Protein AF-A0A936D9J8-F1 (afdb_monomer_lite)

Structure (mmCIF, N/CA/C/O backbone):
data_AF-A0A936D9J8-F1
#
_entry.id   AF-A0A936D9J8-F1
#
loop_
_atom_site.group_PDB
_atom_site.id
_atom_site.type_symbol
_atom_site.label_atom_id
_atom_site.label_alt_id
_atom_site.label_comp_id
_atom_site.label_asym_id
_atom_site.label_entity_id
_atom_site.label_seq_id
_atom_site.pdbx_PDB_ins_code
_atom_site.Cartn_x
_atom_site.Cartn_y
_atom_site.Cartn_z
_atom_site.occupancy
_atom_site.B_iso_or_equiv
_atom_site.auth_seq_id
_atom_site.auth_comp_id
_atom_site.auth_asym_id
_atom_site.auth_atom_id
_atom_site.pdbx_PDB_model_num
ATOM 1 N N . MET A 1 1 ? 20.651 -46.275 -56.116 1.00 41.31 1 MET A N 1
ATOM 2 C CA . MET A 1 1 ? 19.241 -46.065 -55.720 1.00 41.31 1 MET A CA 1
ATOM 3 C C . MET A 1 1 ? 18.817 -44.715 -56.276 1.00 41.31 1 MET A C 1
ATOM 5 O O . MET A 1 1 ? 19.069 -43.690 -55.657 1.00 41.31 1 MET A O 1
ATOM 9 N N . GLU A 1 2 ? 18.311 -44.709 -57.509 1.00 48.31 2 GLU A N 1
ATOM 10 C CA . GLU A 1 2 ? 17.861 -43.494 -58.197 1.00 48.31 2 GLU A CA 1
ATOM 11 C C . GLU A 1 2 ? 16.470 -43.109 -57.689 1.00 48.31 2 GLU A C 1
ATOM 13 O O . GLU A 1 2 ? 15.566 -43.942 -57.620 1.00 48.31 2 GLU A O 1
ATOM 18 N N . LYS A 1 3 ? 16.318 -41.856 -57.260 1.00 48.31 3 LYS A N 1
ATOM 19 C CA . LYS A 1 3 ? 15.067 -41.333 -56.711 1.00 48.31 3 LYS A CA 1
ATOM 20 C C . LYS A 1 3 ? 14.071 -41.144 -57.871 1.00 48.31 3 LYS A C 1
ATOM 22 O O . LYS A 1 3 ? 14.447 -40.502 -58.852 1.00 48.31 3 LYS A O 1
ATOM 27 N N . PRO A 1 4 ? 12.840 -41.682 -57.799 1.00 57.62 4 PRO A N 1
ATOM 28 C CA . PRO A 1 4 ? 11.883 -41.595 -58.900 1.00 57.62 4 PRO A CA 1
ATOM 29 C C . PRO A 1 4 ? 11.522 -40.133 -59.226 1.00 57.62 4 PRO A C 1
ATOM 31 O O . PRO A 1 4 ? 11.568 -39.275 -58.337 1.00 57.62 4 PRO A O 1
ATOM 34 N N . PRO A 1 5 ? 11.174 -39.824 -60.492 1.00 59.91 5 PRO A N 1
ATOM 35 C CA . PRO A 1 5 ? 10.930 -38.457 -60.937 1.00 59.91 5 PRO A CA 1
ATOM 36 C C . PRO A 1 5 ? 9.700 -37.860 -60.243 1.00 59.91 5 PRO A C 1
ATOM 38 O O . PRO A 1 5 ? 8.578 -38.327 -60.424 1.00 59.91 5 PRO A O 1
ATOM 41 N N . GLU A 1 6 ? 9.921 -36.801 -59.461 1.00 59.47 6 GLU A N 1
ATOM 42 C CA . GLU A 1 6 ? 8.861 -36.088 -58.738 1.00 59.47 6 GLU A CA 1
ATOM 43 C C . GLU A 1 6 ? 7.792 -35.547 -59.682 1.00 59.47 6 GLU A C 1
ATOM 45 O O . GLU A 1 6 ? 8.085 -34.852 -60.666 1.00 59.47 6 GLU A O 1
ATOM 50 N N . THR A 1 7 ? 6.540 -35.825 -59.334 1.00 66.25 7 THR A N 1
ATOM 51 C CA . THR A 1 7 ? 5.375 -35.392 -60.102 1.00 66.25 7 THR A CA 1
ATOM 52 C C . THR A 1 7 ? 5.235 -33.866 -60.060 1.00 66.25 7 THR A C 1
ATOM 54 O O . THR A 1 7 ? 5.615 -33.200 -59.093 1.00 66.25 7 THR A O 1
ATOM 57 N N . ARG A 1 8 ? 4.648 -33.265 -61.105 1.00 60.72 8 ARG A N 1
ATOM 58 C CA . ARG A 1 8 ? 4.440 -31.801 -61.203 1.00 60.72 8 ARG A CA 1
ATOM 59 C C . ARG A 1 8 ? 3.711 -31.221 -59.973 1.00 60.72 8 ARG A C 1
ATOM 61 O O . ARG A 1 8 ? 3.964 -30.079 -59.599 1.00 60.72 8 ARG A O 1
ATOM 68 N N . ARG A 1 9 ? 2.855 -32.026 -59.322 1.00 59.47 9 ARG A N 1
ATOM 69 C CA . ARG A 1 9 ? 2.151 -31.700 -58.068 1.00 59.47 9 ARG A CA 1
ATOM 70 C C . ARG A 1 9 ? 3.077 -31.633 -56.850 1.00 59.47 9 ARG A C 1
ATOM 72 O O . ARG A 1 9 ? 2.929 -30.712 -56.057 1.00 59.47 9 ARG A O 1
ATOM 79 N N . GLU A 1 10 ? 4.049 -32.533 -56.707 1.00 59.44 10 GLU A N 1
ATOM 80 C CA . GLU A 1 10 ? 5.006 -32.502 -55.585 1.00 59.44 10 GLU A CA 1
ATOM 81 C C . GLU A 1 10 ? 5.932 -31.286 -55.647 1.00 59.44 10 GLU A C 1
ATOM 83 O O . GLU A 1 10 ? 6.216 -30.669 -54.619 1.00 59.44 10 GLU A O 1
ATOM 88 N N . ARG A 1 11 ? 6.354 -30.886 -56.854 1.00 60.72 11 ARG A N 1
ATOM 89 C CA . ARG A 1 11 ? 7.163 -29.672 -57.049 1.00 60.72 11 ARG A CA 1
ATOM 90 C C . ARG A 1 11 ? 6.380 -28.405 -56.701 1.00 60.72 11 ARG A C 1
ATOM 92 O O . ARG A 1 11 ? 6.908 -27.545 -55.998 1.00 60.72 11 ARG A O 1
ATOM 99 N N . ALA A 1 12 ? 5.117 -28.327 -57.130 1.00 61.53 12 ALA A N 1
ATOM 100 C CA . ALA A 1 12 ? 4.224 -27.219 -56.796 1.00 61.53 12 ALA A CA 1
ATOM 101 C C . ALA A 1 12 ? 3.943 -27.146 -55.286 1.00 61.53 12 ALA A C 1
ATOM 103 O O . ALA A 1 12 ? 3.996 -26.064 -54.706 1.00 61.53 12 ALA A O 1
ATOM 104 N N . ASN A 1 13 ? 3.734 -28.292 -54.628 1.00 66.12 13 ASN A N 1
ATOM 105 C CA . ASN A 1 13 ? 3.489 -28.333 -53.188 1.00 66.12 13 ASN A CA 1
ATOM 106 C C . ASN A 1 13 ? 4.733 -27.901 -52.395 1.00 66.12 13 ASN A C 1
ATOM 108 O O . ASN A 1 13 ? 4.629 -27.107 -51.469 1.00 66.12 13 ASN A O 1
ATOM 112 N N . ARG A 1 14 ? 5.938 -28.309 -52.819 1.00 67.25 14 ARG A N 1
ATOM 113 C CA . ARG A 1 14 ? 7.194 -27.834 -52.209 1.00 67.25 14 ARG A CA 1
ATOM 114 C C . ARG A 1 14 ? 7.446 -26.347 -52.420 1.00 67.25 14 ARG A C 1
ATOM 116 O O . ARG A 1 14 ? 7.988 -25.703 -51.525 1.00 67.25 14 ARG A O 1
ATOM 123 N N . GLN A 1 15 ? 7.077 -25.793 -53.575 1.00 68.44 15 GLN A N 1
ATOM 124 C CA . GLN A 1 15 ? 7.136 -24.347 -53.797 1.00 68.44 15 GLN A CA 1
ATOM 125 C C . GLN A 1 15 ? 6.144 -23.607 -52.898 1.00 68.44 15 GLN A C 1
ATOM 127 O O . GLN A 1 15 ? 6.543 -22.645 -52.250 1.00 68.44 15 GLN A O 1
ATOM 132 N N . ALA A 1 16 ? 4.907 -24.093 -52.777 1.00 69.12 16 ALA A N 1
ATOM 133 C CA . ALA A 1 16 ? 3.912 -23.515 -51.878 1.00 69.12 16 ALA A CA 1
ATOM 134 C C . ALA A 1 16 ? 4.371 -23.569 -50.411 1.00 69.12 16 ALA A C 1
ATOM 136 O O . ALA A 1 16 ? 4.351 -22.550 -49.727 1.00 69.12 16 ALA A O 1
ATOM 137 N N . THR A 1 17 ? 4.888 -24.710 -49.942 1.00 74.00 17 THR A N 1
ATOM 138 C CA . THR A 1 17 ? 5.444 -24.839 -48.586 1.00 74.00 17 THR A CA 1
ATOM 139 C C . THR A 1 17 ? 6.625 -23.898 -48.362 1.00 74.00 17 THR A C 1
ATOM 141 O O . THR A 1 17 ? 6.696 -23.261 -47.318 1.00 74.00 17 THR A O 1
ATOM 144 N N . ARG A 1 18 ? 7.534 -23.744 -49.335 1.00 74.94 18 ARG A N 1
ATOM 145 C CA . ARG A 1 18 ? 8.655 -22.791 -49.224 1.00 74.94 18 ARG A CA 1
ATOM 146 C C . ARG A 1 18 ? 8.186 -21.345 -49.123 1.00 74.94 18 ARG A C 1
ATOM 148 O O . ARG A 1 18 ? 8.763 -20.593 -48.347 1.00 74.94 18 ARG A O 1
ATOM 155 N N . VAL A 1 19 ? 7.152 -20.966 -49.870 1.00 77.38 19 VAL A N 1
ATOM 156 C CA . VAL A 1 19 ? 6.572 -19.619 -49.794 1.00 77.38 19 VAL A CA 1
ATOM 157 C C . VAL A 1 19 ? 5.914 -19.396 -48.434 1.00 77.38 19 VAL A C 1
ATOM 159 O O . VAL A 1 19 ? 6.195 -18.390 -47.795 1.00 77.38 19 VAL A O 1
ATOM 162 N N . VAL A 1 20 ? 5.115 -20.348 -47.944 1.00 77.94 20 VAL A N 1
ATOM 163 C CA . VAL A 1 20 ? 4.455 -20.243 -46.631 1.00 77.94 20 VAL A CA 1
ATOM 164 C C . VAL A 1 20 ? 5.477 -20.162 -45.496 1.00 77.94 20 VAL A C 1
ATOM 166 O O . VAL A 1 20 ? 5.366 -19.295 -44.635 1.00 77.94 20 VAL A O 1
ATOM 169 N N . VAL A 1 21 ? 6.506 -21.013 -45.518 1.00 80.38 21 VAL A N 1
ATOM 170 C CA . VAL A 1 21 ? 7.592 -20.978 -44.526 1.00 80.38 21 VAL A CA 1
ATOM 171 C C . VAL A 1 21 ? 8.378 -19.670 -44.625 1.00 80.38 21 VAL A C 1
ATOM 173 O O . VAL A 1 21 ? 8.695 -19.078 -43.599 1.00 80.38 21 VAL A O 1
ATOM 176 N N . GLY A 1 22 ? 8.646 -19.177 -45.837 1.00 79.31 22 GLY A N 1
ATOM 177 C CA . GLY A 1 22 ? 9.312 -17.891 -46.049 1.00 79.31 22 GLY A CA 1
ATOM 178 C C . GLY A 1 22 ? 8.517 -16.711 -45.488 1.00 79.31 22 GLY A C 1
ATOM 179 O O . GLY A 1 22 ? 9.086 -15.863 -44.806 1.00 79.31 22 GLY A O 1
ATOM 180 N N . VAL A 1 23 ? 7.199 -16.686 -45.704 1.00 84.12 23 VAL A N 1
ATOM 181 C CA . VAL A 1 23 ? 6.303 -15.660 -45.146 1.00 84.12 23 VAL A CA 1
ATOM 182 C C . VAL A 1 23 ? 6.239 -15.760 -43.624 1.00 84.12 23 VAL A C 1
ATOM 184 O O . VAL A 1 23 ? 6.351 -14.746 -42.944 1.00 84.12 23 VAL A O 1
ATOM 187 N N . PHE A 1 24 ? 6.119 -16.969 -43.074 1.00 82.38 24 PHE A N 1
ATOM 188 C CA . PHE A 1 24 ? 6.095 -17.174 -41.627 1.00 82.38 24 PHE A CA 1
ATOM 189 C C . PHE A 1 24 ? 7.399 -16.720 -40.960 1.00 82.38 24 PHE A C 1
ATOM 191 O O . PHE A 1 24 ? 7.361 -16.037 -39.939 1.00 82.38 24 PHE A O 1
ATOM 198 N N . LEU A 1 25 ? 8.554 -17.043 -41.550 1.00 82.44 25 LEU A N 1
ATOM 199 C CA . LEU A 1 25 ? 9.855 -16.586 -41.061 1.00 82.44 25 LEU A CA 1
ATOM 200 C C . LEU A 1 25 ? 10.007 -15.068 -41.172 1.00 82.44 25 LEU A C 1
ATOM 202 O O . LEU A 1 25 ? 10.518 -14.457 -40.241 1.00 82.44 25 LEU A O 1
ATOM 206 N N . ALA A 1 26 ? 9.533 -14.453 -42.257 1.00 82.00 26 ALA A N 1
ATOM 207 C CA . ALA A 1 26 ? 9.552 -13.001 -42.407 1.00 82.00 26 ALA A CA 1
ATOM 208 C C . ALA A 1 26 ? 8.679 -12.311 -41.346 1.00 82.00 26 ALA A C 1
ATOM 210 O O . ALA A 1 26 ? 9.141 -11.384 -40.689 1.00 82.00 26 ALA A O 1
ATOM 211 N N . LEU A 1 27 ? 7.457 -12.802 -41.115 1.00 80.06 27 LEU A N 1
ATOM 212 C CA . LEU A 1 27 ? 6.569 -12.286 -40.069 1.00 80.06 27 LEU A CA 1
ATOM 213 C C . LEU A 1 27 ? 7.145 -12.505 -38.667 1.00 80.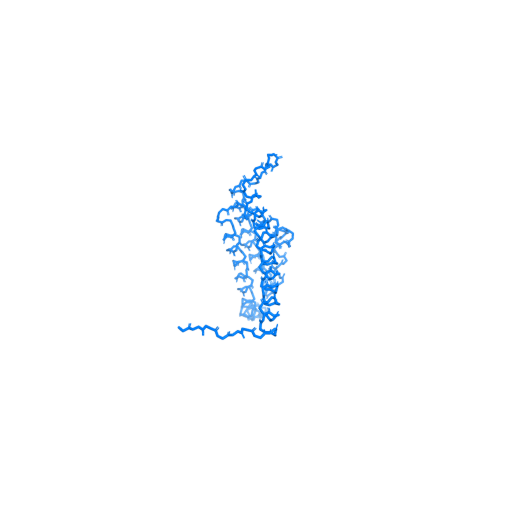06 27 LEU A C 1
ATOM 215 O O . LEU A 1 27 ? 7.085 -11.604 -37.839 1.00 80.06 27 LEU A O 1
ATOM 219 N N . SER A 1 28 ? 7.751 -13.666 -38.412 1.00 76.75 28 SER A N 1
ATOM 220 C CA . SER A 1 28 ? 8.410 -13.960 -37.133 1.00 76.75 28 SER A CA 1
ATOM 221 C C . SER A 1 28 ? 9.616 -13.053 -36.907 1.00 76.75 28 SER A C 1
ATOM 223 O O . SER A 1 28 ? 9.800 -12.549 -35.808 1.00 76.75 28 SER A O 1
ATOM 225 N N . ALA A 1 29 ? 10.423 -12.806 -37.941 1.00 76.62 29 ALA A N 1
ATOM 226 C CA . ALA A 1 29 ? 11.559 -11.897 -37.862 1.00 76.62 29 ALA A CA 1
ATOM 227 C C . ALA A 1 29 ? 11.102 -10.457 -37.597 1.00 76.62 29 ALA A C 1
ATOM 229 O O . ALA A 1 29 ? 11.674 -9.799 -36.737 1.00 76.62 29 ALA A O 1
ATOM 230 N N . VAL A 1 30 ? 10.040 -9.992 -38.265 1.00 81.62 30 VAL A N 1
ATOM 231 C CA . VAL A 1 30 ? 9.432 -8.681 -37.990 1.00 81.62 30 VAL A CA 1
ATOM 232 C C . VAL A 1 30 ? 8.908 -8.617 -36.557 1.00 81.62 30 VAL A C 1
ATOM 234 O O . VAL A 1 30 ? 9.228 -7.670 -35.854 1.00 81.62 30 VAL A O 1
ATOM 237 N N . PHE A 1 31 ? 8.190 -9.639 -36.088 1.00 72.00 31 PHE A N 1
ATOM 238 C CA . PHE A 1 31 ? 7.685 -9.706 -34.715 1.00 72.00 31 PHE A CA 1
ATOM 239 C C . PHE A 1 31 ? 8.808 -9.715 -33.673 1.00 72.00 31 PHE A C 1
ATOM 241 O O . PHE A 1 31 ? 8.698 -9.046 -32.651 1.00 72.00 31 PHE A O 1
ATOM 248 N N . ILE A 1 32 ? 9.902 -10.440 -33.926 1.00 73.38 32 ILE A N 1
ATOM 249 C CA . ILE A 1 32 ? 11.081 -10.445 -33.055 1.00 73.38 32 ILE A CA 1
ATOM 250 C C . ILE A 1 32 ? 11.718 -9.061 -33.044 1.00 73.38 32 ILE A C 1
ATOM 252 O O . ILE A 1 32 ? 12.019 -8.566 -31.967 1.00 73.38 32 ILE A O 1
ATOM 256 N N . VAL A 1 33 ? 11.912 -8.422 -34.198 1.00 73.44 33 VAL A N 1
ATOM 257 C CA . VAL A 1 33 ? 12.499 -7.076 -34.282 1.00 73.44 33 VAL A CA 1
ATOM 258 C C . VA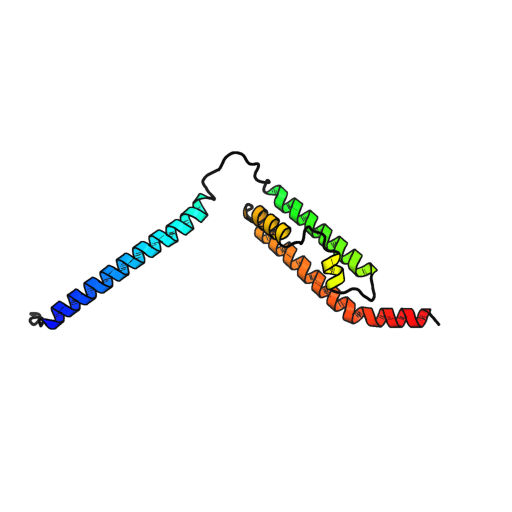L A 1 33 ? 11.617 -6.050 -33.571 1.00 73.44 33 VAL A C 1
ATOM 260 O O . VAL A 1 33 ? 12.144 -5.245 -32.814 1.00 73.44 33 VAL A O 1
ATOM 263 N N . ASP A 1 34 ? 10.299 -6.116 -33.748 1.00 71.69 34 ASP A N 1
ATOM 264 C CA . ASP A 1 34 ? 9.322 -5.214 -33.127 1.00 71.69 34 ASP A CA 1
ATOM 265 C C . ASP A 1 34 ? 9.239 -5.424 -31.605 1.00 71.69 34 ASP A C 1
ATOM 267 O O . ASP A 1 34 ? 9.434 -4.491 -30.829 1.00 71.69 34 ASP A O 1
ATOM 271 N N . SER A 1 35 ? 9.120 -6.679 -31.158 1.00 61.06 35 SER A N 1
ATOM 272 C CA . SER A 1 35 ? 9.135 -7.038 -29.730 1.00 61.06 35 SER A CA 1
ATOM 273 C C . SER A 1 35 ? 10.472 -6.693 -29.069 1.00 61.06 35 SER A C 1
ATOM 275 O O . SER A 1 35 ? 10.522 -6.243 -27.926 1.00 61.06 35 SER A O 1
ATOM 277 N N . THR A 1 36 ? 11.582 -6.882 -29.789 1.00 63.72 36 THR A N 1
ATOM 278 C CA . THR A 1 36 ? 12.920 -6.509 -29.313 1.00 63.72 36 THR A CA 1
ATOM 279 C C . THR A 1 36 ? 13.091 -4.995 -29.301 1.00 63.72 36 THR A C 1
ATOM 281 O O . THR A 1 36 ? 13.802 -4.494 -28.444 1.00 63.72 36 THR A O 1
ATOM 284 N N . TRP A 1 37 ? 12.439 -4.249 -30.194 1.00 60.44 37 TRP A N 1
ATOM 285 C CA . TRP A 1 37 ? 12.452 -2.787 -30.199 1.00 60.44 37 TRP A CA 1
ATOM 286 C C . TRP A 1 37 ? 11.635 -2.199 -29.044 1.00 60.44 37 TRP A C 1
ATOM 288 O O . TRP A 1 37 ? 12.084 -1.239 -28.422 1.00 60.44 37 TRP A O 1
ATOM 298 N N . GLU A 1 38 ? 10.493 -2.794 -28.688 1.00 58.66 38 GLU A N 1
ATOM 299 C CA . GLU A 1 38 ? 9.759 -2.431 -27.467 1.00 58.66 38 GLU A CA 1
ATOM 300 C C . GLU A 1 38 ? 10.567 -2.746 -26.201 1.00 58.66 38 GLU A C 1
ATOM 302 O O . GLU A 1 38 ? 10.700 -1.892 -25.322 1.00 58.66 38 GLU A O 1
ATOM 307 N N . LEU A 1 39 ? 11.200 -3.923 -26.141 1.00 53.34 39 LEU A N 1
ATOM 308 C CA . LEU A 1 39 ? 12.118 -4.281 -25.055 1.00 53.34 39 LEU A CA 1
ATOM 309 C C . LEU A 1 39 ? 13.353 -3.372 -25.024 1.00 53.34 39 LEU A C 1
ATOM 311 O O . LEU A 1 39 ? 13.814 -3.010 -23.946 1.00 53.34 39 LEU A O 1
ATOM 315 N N . ALA A 1 40 ? 13.878 -2.969 -26.182 1.00 52.88 40 ALA A N 1
ATOM 316 C CA . ALA A 1 40 ? 15.013 -2.064 -26.287 1.00 52.88 40 ALA A CA 1
ATOM 317 C C . ALA A 1 40 ? 14.634 -0.639 -25.888 1.00 52.88 40 ALA A C 1
ATOM 319 O O . ALA A 1 40 ? 15.427 -0.006 -25.214 1.00 52.88 40 ALA A O 1
ATOM 320 N N . LYS A 1 41 ? 13.438 -0.133 -26.208 1.00 56.34 41 LYS A N 1
ATOM 321 C CA . LYS A 1 41 ? 12.954 1.143 -25.657 1.00 56.34 41 LYS A CA 1
ATOM 322 C C . LYS A 1 41 ? 12.815 1.070 -24.138 1.00 56.34 41 LYS A C 1
ATOM 324 O O . LYS A 1 41 ? 13.357 1.928 -23.453 1.00 56.34 41 LYS A O 1
ATOM 329 N N . GLY A 1 42 ? 12.214 0.000 -23.613 1.00 50.25 42 GLY A N 1
ATOM 330 C CA . GLY A 1 42 ? 12.122 -0.223 -22.167 1.00 50.25 42 GLY A CA 1
ATOM 331 C C . GLY A 1 42 ? 13.484 -0.383 -21.474 1.00 50.25 42 GLY A C 1
ATOM 332 O O . GLY A 1 42 ? 13.636 0.031 -20.331 1.00 50.25 42 GLY A O 1
ATOM 333 N N . ALA A 1 43 ? 14.492 -0.936 -22.158 1.00 53.88 43 ALA A N 1
ATOM 334 C CA . ALA A 1 43 ? 15.841 -1.145 -21.622 1.00 53.88 43 ALA A CA 1
ATOM 335 C C . ALA A 1 43 ? 16.808 0.033 -21.866 1.00 53.88 43 ALA A C 1
ATOM 337 O O . ALA A 1 43 ? 17.727 0.230 -21.075 1.00 53.88 43 ALA A O 1
ATOM 338 N N . PHE A 1 44 ? 16.622 0.832 -22.921 1.00 50.84 44 PHE A N 1
ATOM 339 C CA . PHE A 1 44 ? 17.432 2.021 -23.212 1.00 50.84 44 PHE A CA 1
ATOM 340 C C . PHE A 1 44 ? 16.873 3.300 -22.574 1.00 50.84 44 PHE A C 1
ATOM 342 O O . PHE A 1 44 ? 17.672 4.189 -22.304 1.00 50.84 44 PHE A O 1
ATOM 349 N N . GLU A 1 45 ? 15.591 3.380 -22.194 1.00 47.03 45 GLU A N 1
ATOM 350 C CA . GLU A 1 45 ? 15.128 4.387 -21.213 1.00 47.03 45 GLU A CA 1
ATOM 351 C C . GLU A 1 45 ? 15.727 4.153 -19.809 1.00 47.03 45 GLU A C 1
ATOM 353 O O . GLU A 1 45 ? 15.797 5.073 -18.999 1.00 47.03 45 GLU A O 1
ATOM 358 N N . LEU A 1 46 ? 16.251 2.952 -19.527 1.00 49.41 46 LEU A N 1
ATOM 359 C CA . LEU A 1 46 ? 17.044 2.659 -18.323 1.00 49.41 46 LEU A CA 1
ATOM 360 C C . LEU A 1 46 ? 18.550 2.960 -18.491 1.00 49.41 46 LEU A C 1
ATOM 362 O O . LEU A 1 46 ? 19.289 2.897 -17.510 1.00 49.41 46 LEU A O 1
ATOM 366 N N . GLY A 1 47 ? 19.022 3.278 -19.705 1.00 43.72 47 GLY A N 1
ATOM 367 C CA . GLY A 1 47 ? 20.453 3.419 -20.024 1.00 43.72 47 GLY A CA 1
ATOM 368 C C . GLY A 1 47 ? 20.875 4.745 -20.671 1.00 43.72 47 GLY A C 1
ATOM 369 O O . GLY A 1 47 ? 22.051 5.102 -20.598 1.00 43.72 47 GLY A O 1
ATOM 370 N N . ALA A 1 48 ? 19.953 5.496 -21.277 1.00 43.84 48 ALA A N 1
ATOM 371 C CA . ALA A 1 48 ? 20.201 6.823 -21.828 1.00 43.84 48 ALA A CA 1
ATOM 372 C C . ALA A 1 48 ? 19.682 7.880 -20.849 1.00 43.84 48 ALA A C 1
ATOM 374 O O . ALA A 1 48 ? 18.490 8.112 -20.693 1.00 43.84 48 ALA A O 1
ATOM 375 N N . SER A 1 49 ? 20.627 8.493 -20.157 1.00 48.31 49 SER A N 1
ATOM 376 C CA . SER A 1 49 ? 20.434 9.591 -19.224 1.00 48.31 49 SER A CA 1
ATOM 377 C C . SER A 1 49 ? 19.831 10.801 -19.945 1.00 48.31 49 SER A C 1
ATOM 379 O O . SER A 1 49 ? 20.515 11.454 -20.731 1.00 48.31 49 SER A O 1
ATOM 381 N N . GLU A 1 50 ? 18.580 11.149 -19.646 1.00 40.38 50 GLU A N 1
ATOM 382 C CA . GLU A 1 50 ? 18.127 12.534 -19.796 1.00 40.38 50 GLU A CA 1
ATOM 383 C C . GLU A 1 50 ? 18.745 13.375 -18.664 1.00 40.38 50 GLU A C 1
ATOM 385 O O . GLU A 1 50 ? 18.597 13.028 -17.485 1.00 40.38 50 GLU A O 1
ATOM 390 N N . PRO A 1 51 ? 19.468 14.467 -18.970 1.00 53.66 51 PRO A N 1
ATOM 391 C CA . PRO A 1 51 ? 19.981 15.357 -17.947 1.00 53.66 51 PRO A CA 1
ATOM 392 C C . PRO A 1 51 ? 18.913 16.390 -17.547 1.00 53.66 51 PRO A C 1
ATOM 394 O O . PRO A 1 51 ? 18.315 17.046 -18.394 1.00 53.66 51 PRO A O 1
ATOM 397 N N . LEU A 1 52 ? 18.788 16.593 -16.230 1.00 43.59 52 LEU A N 1
ATOM 398 C CA . LEU A 1 52 ? 18.193 17.757 -15.550 1.00 43.59 52 LEU A CA 1
ATOM 399 C C . LEU A 1 52 ? 16.659 17.859 -15.505 1.00 43.59 52 LEU A C 1
ATOM 401 O O . LEU A 1 52 ? 16.051 18.841 -15.918 1.00 43.59 52 LEU A O 1
ATOM 405 N N . GLY A 1 53 ? 16.065 16.918 -14.782 1.00 38.84 53 GLY A N 1
ATOM 406 C CA . GLY A 1 53 ? 14.948 17.205 -13.886 1.00 38.84 53 GLY A CA 1
ATOM 407 C C . GLY A 1 53 ? 15.096 16.303 -12.674 1.00 38.84 53 GLY A C 1
ATOM 408 O O . GLY A 1 53 ? 14.688 15.153 -12.758 1.00 38.84 53 GLY A O 1
ATOM 409 N N . SER A 1 54 ? 15.775 16.790 -11.626 1.00 43.88 54 SER A N 1
ATOM 410 C CA . SER A 1 54 ? 16.125 16.107 -10.369 1.00 43.88 54 SER A CA 1
ATOM 411 C C . SER A 1 54 ? 15.300 14.842 -10.130 1.00 43.88 54 SER A C 1
ATOM 413 O O . SER A 1 54 ? 14.197 14.914 -9.587 1.00 43.88 54 SER A O 1
ATOM 415 N N . ALA A 1 55 ? 15.797 13.692 -10.597 1.00 48.69 55 ALA A N 1
ATOM 416 C CA . ALA A 1 55 ? 15.137 12.429 -10.330 1.00 48.69 55 ALA A CA 1
ATOM 417 C C . ALA A 1 55 ? 15.176 12.255 -8.807 1.00 48.69 55 ALA A C 1
ATOM 419 O O . ALA A 1 55 ? 16.275 12.310 -8.258 1.00 48.69 55 ALA A O 1
ATOM 420 N N . PRO A 1 56 ? 14.024 12.133 -8.120 1.00 52.91 56 PRO A N 1
ATOM 421 C CA . PRO A 1 56 ? 14.013 11.881 -6.690 1.00 52.91 56 PRO A CA 1
ATOM 422 C C . PRO A 1 56 ? 14.973 10.726 -6.394 1.00 52.91 56 PRO A C 1
ATOM 424 O O . PRO A 1 56 ? 14.818 9.647 -6.975 1.00 52.91 56 PRO A O 1
ATOM 427 N N . ASP A 1 57 ? 16.012 11.001 -5.598 1.00 57.97 57 ASP A N 1
ATOM 428 C CA . ASP A 1 57 ? 17.066 10.039 -5.286 1.00 57.97 57 ASP A CA 1
ATOM 429 C C . ASP A 1 57 ? 16.446 8.733 -4.788 1.00 57.97 57 ASP A C 1
ATOM 431 O O . ASP A 1 57 ? 15.381 8.733 -4.174 1.00 57.97 57 ASP A O 1
ATOM 435 N N . ALA A 1 58 ? 17.118 7.599 -4.999 1.00 55.62 58 ALA A N 1
ATOM 436 C CA . ALA A 1 58 ? 16.617 6.304 -4.541 1.00 55.62 58 ALA A CA 1
ATOM 437 C C . ALA A 1 58 ? 16.185 6.325 -3.059 1.00 55.62 58 ALA A C 1
ATOM 439 O O . ALA A 1 58 ? 15.198 5.678 -2.717 1.00 55.62 58 ALA A O 1
ATOM 440 N N . THR A 1 59 ? 16.869 7.112 -2.216 1.00 62.31 59 THR A N 1
ATOM 441 C CA . THR A 1 59 ? 16.531 7.430 -0.816 1.00 62.31 59 THR A CA 1
ATOM 442 C C . THR A 1 59 ? 15.127 8.011 -0.636 1.00 62.31 59 THR A C 1
ATOM 444 O O . THR A 1 59 ? 14.417 7.588 0.272 1.00 62.31 59 THR A O 1
ATOM 447 N N . SER A 1 60 ? 14.664 8.878 -1.535 1.00 78.44 60 SER A N 1
ATOM 448 C CA . SER A 1 60 ? 13.369 9.544 -1.405 1.00 78.44 60 SER A CA 1
ATOM 449 C C . SER A 1 60 ? 12.179 8.584 -1.540 1.00 78.44 60 SER A C 1
ATOM 451 O O . SER A 1 60 ? 11.145 8.826 -0.931 1.00 78.44 60 SER A O 1
ATOM 453 N N . CYS A 1 61 ? 12.297 7.479 -2.294 1.00 88.06 61 CYS A N 1
ATOM 454 C CA . CYS A 1 61 ? 11.245 6.447 -2.324 1.00 88.06 61 CYS A CA 1
ATOM 455 C C . CYS A 1 61 ? 11.102 5.768 -0.954 1.00 88.06 61 CYS A C 1
ATOM 457 O O . CYS A 1 61 ? 9.984 5.533 -0.500 1.00 88.06 6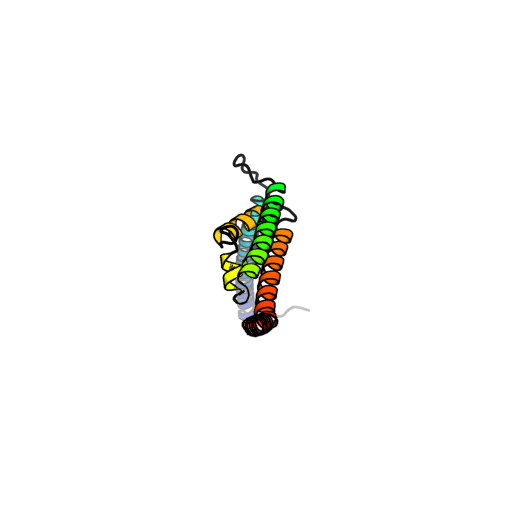1 CYS A O 1
ATOM 459 N N . TYR A 1 62 ? 12.215 5.447 -0.285 1.00 86.94 62 TYR A N 1
ATOM 460 C CA . TYR A 1 62 ? 12.160 4.798 1.028 1.00 86.94 62 TYR A CA 1
ATOM 461 C C . TYR A 1 62 ? 11.567 5.737 2.078 1.00 86.94 62 TYR A C 1
ATOM 463 O O . TYR A 1 62 ? 10.729 5.301 2.867 1.00 86.94 62 TYR A O 1
ATOM 471 N N . ASP A 1 63 ? 11.952 7.014 2.045 1.00 89.00 63 ASP A N 1
ATOM 472 C CA . ASP A 1 63 ? 11.414 8.039 2.939 1.00 89.00 63 ASP A CA 1
ATOM 473 C C . ASP A 1 63 ? 9.916 8.271 2.688 1.00 89.00 63 ASP A C 1
ATOM 475 O O . ASP A 1 63 ? 9.127 8.293 3.635 1.00 89.00 63 ASP A O 1
ATOM 479 N N . ASP A 1 64 ? 9.494 8.335 1.420 1.00 89.81 64 ASP A N 1
ATOM 480 C CA . ASP A 1 64 ? 8.081 8.429 1.043 1.00 89.81 64 ASP A CA 1
ATOM 481 C C . ASP A 1 64 ? 7.287 7.208 1.538 1.00 89.81 64 ASP A C 1
ATOM 483 O O . ASP A 1 64 ? 6.201 7.353 2.102 1.00 89.81 64 ASP A O 1
ATOM 487 N N . VAL A 1 65 ? 7.818 5.992 1.368 1.00 92.81 65 VAL A N 1
ATOM 488 C CA . VAL A 1 65 ? 7.165 4.768 1.859 1.00 92.81 65 VAL A CA 1
ATOM 489 C C . VAL A 1 65 ? 7.097 4.756 3.388 1.00 92.81 65 VAL A C 1
ATOM 491 O O . VAL A 1 65 ? 6.068 4.373 3.947 1.00 92.81 65 VAL A O 1
ATOM 494 N N . ALA A 1 66 ? 8.144 5.205 4.081 1.00 90.44 66 ALA A N 1
ATOM 495 C CA . ALA A 1 66 ? 8.144 5.317 5.536 1.00 90.44 66 ALA A CA 1
ATOM 496 C C . ALA A 1 66 ? 7.097 6.331 6.026 1.00 90.44 66 ALA A C 1
ATOM 498 O O . ALA A 1 66 ? 6.364 6.048 6.977 1.00 90.44 66 ALA A O 1
ATOM 499 N N . ALA A 1 67 ? 6.961 7.471 5.344 1.00 90.00 67 ALA A N 1
ATOM 500 C CA . ALA A 1 67 ? 5.912 8.445 5.624 1.00 90.00 67 ALA A CA 1
ATOM 501 C C . ALA A 1 67 ? 4.514 7.838 5.417 1.00 90.00 67 ALA A C 1
ATOM 503 O O . ALA A 1 67 ? 3.659 7.949 6.292 1.00 90.00 67 ALA A O 1
ATOM 504 N N . ARG A 1 68 ? 4.295 7.101 4.320 1.00 93.00 68 ARG A N 1
ATOM 505 C CA . ARG A 1 68 ? 3.009 6.433 4.049 1.00 93.00 68 ARG A CA 1
ATOM 506 C C . ARG A 1 68 ? 2.690 5.314 5.027 1.00 93.00 68 ARG A C 1
ATOM 508 O O . ARG A 1 68 ? 1.528 5.103 5.356 1.00 93.00 68 ARG A O 1
ATOM 515 N N . ARG A 1 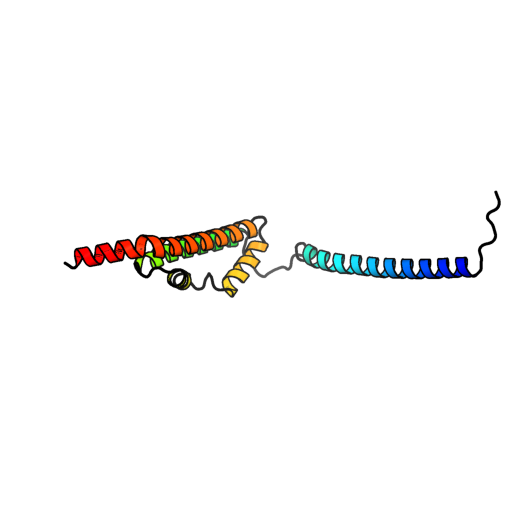69 ? 3.701 4.612 5.534 1.00 94.00 69 ARG A N 1
ATOM 516 C CA . ARG A 1 69 ? 3.511 3.657 6.627 1.00 94.00 69 ARG A CA 1
ATOM 517 C C . ARG A 1 69 ? 3.000 4.368 7.882 1.00 94.00 69 ARG A C 1
ATOM 519 O O . ARG A 1 69 ? 2.066 3.882 8.508 1.00 94.00 69 ARG A O 1
ATOM 526 N N . LYS A 1 70 ? 3.576 5.521 8.230 1.00 90.00 70 LYS A N 1
ATOM 527 C CA . LYS A 1 70 ? 3.109 6.320 9.371 1.00 90.00 70 LYS A CA 1
ATOM 528 C C . LYS A 1 70 ? 1.665 6.792 9.178 1.00 90.00 70 LYS A C 1
ATOM 530 O O . LYS A 1 70 ? 0.893 6.771 10.131 1.00 90.00 70 LYS A O 1
ATOM 535 N N . ASP A 1 71 ? 1.284 7.154 7.954 1.00 91.75 71 ASP A N 1
ATOM 536 C CA . ASP A 1 71 ? -0.104 7.495 7.621 1.00 91.75 71 ASP A CA 1
ATOM 537 C C . ASP A 1 71 ? -1.059 6.305 7.864 1.00 91.75 71 ASP A C 1
ATOM 539 O O . ASP A 1 71 ? -2.147 6.503 8.402 1.00 91.75 71 ASP A O 1
ATOM 543 N N . ILE A 1 72 ? -0.647 5.066 7.543 1.00 92.12 72 ILE A N 1
ATOM 544 C CA . ILE A 1 72 ? -1.416 3.846 7.874 1.00 92.12 72 ILE A CA 1
ATOM 545 C C . ILE A 1 72 ? -1.558 3.693 9.391 1.00 92.12 72 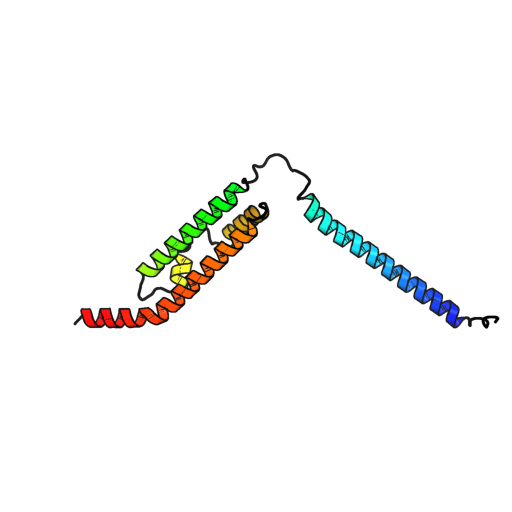ILE A C 1
ATOM 547 O O . ILE A 1 72 ? -2.666 3.488 9.877 1.00 92.12 72 ILE A O 1
ATOM 551 N N . GLU A 1 73 ? -0.464 3.816 10.145 1.00 91.31 73 GLU A N 1
ATOM 552 C CA . GLU A 1 73 ? -0.485 3.684 11.610 1.00 91.31 73 GLU A CA 1
ATOM 553 C C . GLU A 1 73 ? -1.433 4.712 12.252 1.00 91.31 73 GLU A C 1
ATOM 555 O O . GLU A 1 73 ? -2.241 4.373 13.118 1.00 91.31 73 GLU A O 1
ATOM 560 N N . LEU A 1 74 ? -1.396 5.962 11.781 1.00 89.19 74 LEU A N 1
ATOM 561 C CA . LEU A 1 74 ? -2.317 7.009 12.223 1.00 89.19 74 LEU A CA 1
ATOM 562 C C . LEU A 1 74 ? -3.769 6.699 11.842 1.00 89.19 74 LEU A C 1
ATOM 564 O O . LEU A 1 74 ? -4.662 6.913 12.660 1.00 89.19 74 LEU A O 1
ATOM 568 N N . ALA A 1 75 ? -4.012 6.159 10.646 1.00 89.12 75 ALA A N 1
ATOM 569 C CA . ALA A 1 75 ? -5.349 5.769 10.210 1.00 89.12 75 ALA A CA 1
ATOM 570 C C . ALA A 1 75 ? -5.931 4.621 11.051 1.00 89.12 75 ALA A C 1
ATOM 572 O O . ALA A 1 75 ? -7.119 4.646 11.367 1.00 89.12 75 ALA A O 1
ATOM 573 N N . VAL A 1 76 ? -5.109 3.650 11.472 1.00 88.25 76 VAL A N 1
ATOM 574 C CA . VAL A 1 76 ? -5.528 2.585 12.402 1.00 88.25 76 VAL A CA 1
ATOM 575 C C . VAL A 1 76 ? -5.926 3.174 13.754 1.00 88.25 76 VAL A C 1
ATOM 577 O O . VAL A 1 76 ? -6.976 2.826 14.297 1.00 88.25 76 VAL A O 1
ATOM 580 N N . ILE A 1 77 ? -5.108 4.083 14.294 1.00 86.75 77 ILE A N 1
ATOM 581 C CA . ILE A 1 77 ? -5.397 4.760 15.565 1.00 86.75 77 ILE A CA 1
ATOM 582 C C . ILE A 1 77 ? -6.701 5.554 15.460 1.00 86.75 77 ILE A C 1
ATOM 584 O O . ILE A 1 77 ? -7.528 5.494 16.366 1.00 86.75 77 ILE A O 1
ATOM 588 N N . GLU A 1 78 ? -6.901 6.283 14.364 1.00 86.38 78 GLU A N 1
ATOM 589 C CA . GLU A 1 78 ? -8.103 7.087 14.162 1.00 86.38 78 GLU A CA 1
ATOM 590 C C . GLU A 1 78 ? -9.350 6.216 14.000 1.00 86.38 78 GLU A C 1
ATOM 592 O O . GLU A 1 78 ? -10.356 6.458 14.663 1.00 86.38 78 GLU A O 1
ATOM 597 N N . ALA A 1 79 ? -9.273 5.142 13.210 1.00 82.50 79 ALA A N 1
ATOM 598 C CA . ALA A 1 79 ? -10.367 4.188 13.065 1.00 82.50 79 ALA A CA 1
ATOM 599 C C . ALA A 1 79 ? -10.754 3.544 14.407 1.00 82.50 79 ALA A C 1
ATOM 601 O O . ALA A 1 79 ? -11.939 3.336 14.664 1.00 82.50 79 ALA A O 1
ATOM 602 N N . ALA A 1 80 ? -9.781 3.283 15.286 1.00 79.69 80 ALA A N 1
ATOM 603 C CA . ALA A 1 80 ? -10.028 2.727 16.613 1.00 79.69 80 ALA A CA 1
ATOM 604 C C . ALA A 1 80 ? -10.743 3.700 17.570 1.00 79.69 80 ALA A C 1
ATOM 606 O O . ALA A 1 80 ? -11.439 3.247 18.477 1.00 79.69 80 ALA A O 1
ATOM 607 N N . LYS A 1 81 ? -10.617 5.023 17.385 1.00 78.31 81 LYS A N 1
ATOM 608 C CA . LYS A 1 81 ? -11.303 6.019 18.235 1.00 78.31 81 LYS A CA 1
ATOM 609 C C . LYS A 1 81 ? -12.811 6.058 18.021 1.00 78.31 81 LYS A C 1
ATOM 611 O O . LYS A 1 81 ? -13.536 6.435 18.933 1.00 78.31 81 LYS A O 1
ATOM 616 N N . VAL A 1 82 ? -13.275 5.685 16.830 1.00 70.06 82 VAL A N 1
ATOM 617 C CA . VAL A 1 82 ? -14.701 5.692 16.461 1.00 70.06 82 VAL A CA 1
ATOM 618 C C . VAL A 1 82 ? -15.382 4.362 16.826 1.00 70.06 82 VAL A C 1
ATOM 620 O O . VAL A 1 82 ? -16.484 4.068 16.374 1.00 70.06 82 VAL A O 1
ATOM 623 N N . ALA A 1 83 ? -14.735 3.523 17.641 1.00 63.09 83 ALA A N 1
ATOM 624 C CA . ALA A 1 83 ? -15.329 2.289 18.139 1.00 63.09 83 ALA A CA 1
ATOM 625 C C . ALA A 1 83 ? -16.599 2.590 18.969 1.00 63.09 83 ALA A C 1
ATOM 627 O O . ALA A 1 83 ? -16.591 3.537 19.761 1.00 63.09 83 ALA A O 1
ATOM 628 N N . PRO A 1 84 ? -17.698 1.825 18.802 1.00 59.22 84 PRO A N 1
ATOM 629 C CA . PRO A 1 84 ? -17.806 0.520 18.133 1.00 59.22 84 PRO A CA 1
ATOM 630 C C . PRO A 1 84 ? -18.078 0.560 16.613 1.00 59.22 84 PRO A C 1
ATOM 632 O O . PRO A 1 84 ? -18.188 -0.494 15.995 1.00 59.22 84 PRO A O 1
ATOM 635 N N . GLU A 1 85 ? -18.160 1.736 15.984 1.00 63.88 85 GLU A N 1
ATOM 636 C CA . GLU A 1 85 ? -18.460 1.906 14.546 1.00 63.88 85 GLU A CA 1
ATOM 637 C C . GLU A 1 85 ? -17.221 1.806 13.636 1.00 63.88 85 GLU A C 1
ATOM 639 O O . GLU A 1 85 ? -17.270 2.141 12.446 1.00 63.88 85 GLU A O 1
ATOM 644 N N . ALA A 1 86 ? -16.087 1.360 14.187 1.00 69.12 86 ALA A N 1
ATOM 645 C CA . ALA A 1 86 ? -14.876 1.125 13.416 1.00 69.12 86 ALA A CA 1
ATOM 646 C C . ALA A 1 86 ? -15.205 0.192 12.240 1.00 69.12 86 ALA A C 1
ATOM 648 O O . ALA A 1 86 ? -15.750 -0.890 12.426 1.00 69.12 86 ALA A O 1
ATOM 649 N N . SER A 1 87 ? -14.918 0.624 11.015 1.00 76.94 87 SER A N 1
ATOM 650 C CA . SER A 1 87 ? -15.222 -0.128 9.800 1.00 76.94 87 SER A CA 1
ATOM 651 C C . SER A 1 87 ? -14.106 0.065 8.775 1.00 76.94 87 SER A C 1
ATOM 653 O O . SER A 1 87 ? -13.347 1.036 8.858 1.00 76.94 87 SER A O 1
ATOM 655 N N . PRO A 1 88 ? -14.020 -0.792 7.745 1.00 81.69 88 PRO A N 1
ATOM 656 C CA . PRO A 1 88 ? -13.096 -0.568 6.633 1.00 81.69 88 PRO A CA 1
ATOM 657 C C . PRO A 1 88 ? -13.263 0.822 6.001 1.00 81.69 88 PRO A C 1
ATOM 659 O O . PRO A 1 88 ? -12.302 1.433 5.547 1.00 81.69 88 PRO A O 1
ATOM 662 N N . GLN A 1 89 ? -14.479 1.375 6.041 1.00 83.38 89 GLN A N 1
ATOM 663 C CA . GLN A 1 89 ? -14.773 2.710 5.524 1.00 83.38 89 GLN A CA 1
ATOM 664 C C . GLN A 1 89 ? -14.187 3.827 6.396 1.00 83.38 89 GLN A C 1
ATOM 666 O O . GLN A 1 89 ? -13.725 4.828 5.849 1.00 83.38 89 GLN A O 1
ATOM 671 N N . THR A 1 90 ? -14.186 3.691 7.729 1.00 84.12 90 THR A N 1
ATOM 672 C CA . THR A 1 90 ? -13.560 4.695 8.609 1.00 84.12 90 THR A CA 1
ATOM 673 C C . THR A 1 90 ? -12.048 4.674 8.456 1.00 84.12 90 THR A C 1
ATOM 675 O O . THR A 1 90 ? -11.442 5.736 8.338 1.00 84.12 90 THR A O 1
ATOM 678 N N . PHE A 1 91 ? -11.455 3.485 8.334 1.00 86.75 91 PHE A N 1
ATOM 679 C CA . PHE A 1 91 ? -10.043 3.336 7.993 1.00 86.75 91 PHE A CA 1
ATOM 680 C C . PHE A 1 91 ? -9.711 3.967 6.637 1.00 86.75 91 PHE A C 1
ATOM 682 O O . PHE A 1 91 ? -8.819 4.805 6.555 1.00 86.75 91 PHE A O 1
ATOM 689 N N . ALA A 1 92 ? -10.475 3.651 5.587 1.00 86.38 92 ALA A N 1
ATOM 690 C CA . ALA A 1 92 ? -10.258 4.200 4.250 1.00 86.38 92 ALA A CA 1
ATOM 691 C C . ALA A 1 92 ? -10.402 5.730 4.190 1.00 86.38 92 ALA A C 1
ATOM 693 O O . ALA A 1 92 ? -9.711 6.372 3.406 1.00 86.38 92 ALA A O 1
ATOM 694 N N . ARG A 1 93 ? -11.275 6.323 5.015 1.00 85.56 93 ARG A N 1
ATOM 695 C CA . ARG A 1 93 ? -11.399 7.785 5.150 1.00 85.56 93 ARG A CA 1
ATOM 696 C C . ARG A 1 93 ? -10.263 8.408 5.957 1.00 85.56 93 ARG A C 1
ATOM 698 O O . ARG A 1 93 ? -9.896 9.547 5.688 1.00 85.56 93 ARG A O 1
ATOM 705 N N . ALA A 1 94 ? -9.749 7.692 6.955 1.00 87.19 94 ALA A N 1
ATOM 706 C CA . ALA A 1 94 ? -8.625 8.141 7.768 1.00 87.19 94 ALA A CA 1
ATOM 707 C C . ALA A 1 94 ? -7.291 8.037 7.014 1.00 87.19 94 ALA A C 1
ATOM 709 O O . ALA A 1 94 ? -6.365 8.801 7.291 1.00 87.19 94 ALA A O 1
ATOM 710 N N . LEU A 1 95 ? -7.200 7.140 6.025 1.00 86.38 95 LEU A N 1
ATOM 711 C CA . LEU A 1 95 ? -6.125 7.161 5.042 1.00 86.38 95 LEU A CA 1
ATOM 712 C C . LEU A 1 95 ? -6.185 8.492 4.278 1.00 86.38 95 LEU A C 1
ATOM 714 O O . LEU A 1 95 ? -7.121 8.776 3.535 1.00 86.38 95 LEU A O 1
ATOM 718 N N . GLY A 1 96 ? -5.174 9.332 4.496 1.00 82.31 96 GLY A N 1
ATOM 719 C CA . GLY A 1 96 ? -5.089 10.654 3.884 1.00 82.31 96 GLY A CA 1
ATOM 720 C C . GLY A 1 96 ? -4.921 10.625 2.354 1.00 82.31 96 GLY A C 1
ATOM 721 O O . GLY A 1 96 ? -4.817 9.561 1.734 1.00 82.31 96 GLY A O 1
ATOM 722 N N . PRO A 1 97 ? -4.787 11.802 1.710 1.00 84.38 97 PRO A N 1
ATOM 723 C CA . PRO A 1 97 ? -4.679 11.922 0.248 1.00 84.38 97 PRO A CA 1
ATOM 724 C C . PRO A 1 97 ? -3.473 11.177 -0.352 1.00 84.38 97 PRO A C 1
ATOM 726 O O . PRO A 1 97 ? -3.452 10.890 -1.549 1.00 84.38 97 PRO A O 1
ATOM 729 N N . GLY A 1 98 ? -2.490 10.815 0.479 1.00 84.25 98 GLY A N 1
ATOM 730 C CA . GLY A 1 98 ? -1.336 10.000 0.107 1.00 84.25 98 GLY A CA 1
ATOM 731 C C . GLY A 1 98 ? -1.663 8.578 -0.368 1.00 84.25 98 GLY A C 1
ATOM 732 O O . GLY A 1 98 ? -0.803 7.960 -0.990 1.00 84.25 98 GLY A O 1
ATOM 733 N N . PHE A 1 99 ? -2.881 8.084 -0.116 1.00 90.00 99 PHE A N 1
ATOM 734 C CA . PHE A 1 99 ? -3.388 6.793 -0.603 1.00 90.00 99 PHE A CA 1
ATOM 735 C C . PHE A 1 99 ? -4.407 6.917 -1.744 1.00 90.00 99 PHE A C 1
ATOM 737 O O . PHE A 1 99 ? -5.029 5.924 -2.125 1.00 90.00 99 PHE A O 1
ATOM 744 N N . SER A 1 100 ? -4.577 8.118 -2.306 1.00 89.75 100 SER A N 1
ATOM 745 C CA . SER A 1 100 ? -5.334 8.290 -3.547 1.00 89.75 100 SER A CA 1
ATOM 746 C C . SER A 1 100 ? -4.678 7.524 -4.698 1.00 89.75 100 SER A C 1
ATOM 748 O O . SER A 1 100 ? -3.468 7.294 -4.695 1.00 89.75 100 SER A O 1
ATOM 750 N N . GLU A 1 101 ? -5.470 7.144 -5.702 1.00 88.19 101 GLU A N 1
ATOM 751 C CA . GLU A 1 101 ? -4.969 6.396 -6.860 1.00 88.19 101 GLU A CA 1
ATOM 752 C C . GLU A 1 101 ? -3.808 7.130 -7.550 1.00 88.19 101 GLU A C 1
ATOM 754 O O . GLU A 1 101 ? -2.770 6.528 -7.810 1.00 88.19 101 GLU A O 1
ATOM 759 N N . GLY A 1 102 ? -3.933 8.446 -7.755 1.00 87.44 102 GLY A N 1
ATOM 760 C CA . GLY A 1 102 ? -2.861 9.273 -8.318 1.00 87.44 102 GLY A CA 1
ATOM 761 C C . GLY A 1 102 ? -1.595 9.266 -7.458 1.00 87.44 102 GLY A C 1
ATOM 762 O O . GLY A 1 102 ? -0.515 8.966 -7.959 1.00 87.44 102 GLY A O 1
ATOM 763 N N . ALA A 1 103 ? -1.722 9.494 -6.146 1.00 88.12 103 ALA A N 1
ATOM 764 C CA . ALA A 1 103 ? -0.568 9.514 -5.245 1.00 88.12 103 ALA A CA 1
ATOM 765 C C . ALA A 1 103 ? 0.149 8.156 -5.163 1.00 88.12 103 ALA A C 1
ATOM 767 O O . ALA A 1 103 ? 1.378 8.110 -5.069 1.00 88.12 103 ALA A O 1
ATOM 768 N N . LEU A 1 104 ? -0.604 7.053 -5.211 1.00 92.25 104 LEU A N 1
ATOM 769 C CA . LEU A 1 104 ? -0.050 5.701 -5.212 1.00 92.25 104 LEU A CA 1
ATOM 770 C C . LEU A 1 104 ? 0.650 5.366 -6.527 1.00 92.25 104 LEU A C 1
ATOM 772 O O . LEU A 1 104 ? 1.712 4.747 -6.472 1.00 92.25 104 LEU A O 1
ATOM 776 N N . ARG A 1 105 ? 0.101 5.790 -7.671 1.00 91.06 105 ARG A N 1
ATOM 777 C CA . ARG A 1 105 ? 0.742 5.628 -8.986 1.00 91.06 105 ARG A CA 1
ATOM 778 C C . ARG A 1 105 ? 2.028 6.441 -9.088 1.00 91.06 105 ARG A C 1
ATOM 780 O O . ARG A 1 105 ? 3.040 5.931 -9.561 1.00 91.06 105 ARG A O 1
ATOM 787 N N . ASP A 1 106 ? 2.022 7.671 -8.583 1.00 89.19 106 ASP A N 1
ATOM 788 C CA . ASP A 1 106 ? 3.219 8.513 -8.561 1.00 89.19 106 ASP A CA 1
ATOM 789 C C . ASP A 1 106 ? 4.309 7.916 -7.660 1.00 89.19 106 ASP A C 1
ATOM 791 O O . ASP A 1 106 ? 5.494 7.948 -8.001 1.00 89.19 106 ASP A O 1
ATOM 795 N N . LEU A 1 107 ? 3.924 7.359 -6.506 1.00 90.38 107 LEU A N 1
ATOM 796 C CA . LEU A 1 107 ? 4.848 6.678 -5.599 1.00 90.38 107 LEU A CA 1
ATOM 797 C C . LEU A 1 107 ? 5.416 5.398 -6.223 1.00 90.38 107 LEU A C 1
ATOM 799 O O . LEU A 1 107 ? 6.620 5.164 -6.139 1.00 90.38 107 LEU A O 1
ATOM 803 N N . GLU A 1 108 ? 4.575 4.598 -6.878 1.00 92.25 108 GLU A N 1
ATOM 804 C CA . GLU A 1 108 ? 4.998 3.403 -7.609 1.00 92.25 108 GLU A CA 1
ATOM 805 C C . GLU A 1 108 ? 6.033 3.754 -8.684 1.00 92.25 108 GLU A C 1
ATOM 807 O O . GLU A 1 108 ? 7.113 3.163 -8.712 1.00 92.25 108 GLU A O 1
ATOM 812 N N . ALA A 1 109 ? 5.759 4.775 -9.502 1.00 89.56 109 ALA A N 1
ATOM 813 C CA . ALA A 1 109 ? 6.662 5.233 -10.555 1.00 89.56 109 ALA A CA 1
ATOM 814 C C . ALA A 1 109 ? 8.013 5.724 -10.008 1.00 89.56 109 ALA A C 1
ATOM 816 O O . ALA A 1 109 ? 9.055 5.488 -10.624 1.00 89.56 109 ALA A O 1
ATOM 817 N N . ARG A 1 110 ? 8.030 6.383 -8.841 1.00 86.06 110 ARG A N 1
ATOM 818 C CA . ARG A 1 110 ? 9.284 6.758 -8.164 1.00 86.06 110 ARG A CA 1
ATOM 819 C C . ARG A 1 110 ? 10.027 5.531 -7.646 1.00 86.06 110 ARG A C 1
ATOM 821 O O . ARG A 1 110 ? 11.227 5.398 -7.869 1.00 86.06 110 ARG A O 1
ATOM 828 N N . CYS A 1 111 ? 9.322 4.612 -6.997 1.00 88.62 111 CYS A N 1
ATOM 829 C CA . CYS A 1 111 ? 9.915 3.407 -6.431 1.00 88.62 111 CYS A CA 1
ATOM 830 C C . CYS A 1 111 ? 10.379 2.391 -7.490 1.00 88.62 111 CYS A C 1
ATOM 832 O O . CYS A 1 111 ? 11.302 1.621 -7.220 1.00 88.62 111 CYS A O 1
ATOM 834 N N . ALA A 1 112 ? 9.831 2.433 -8.707 1.00 89.19 112 ALA A N 1
ATOM 835 C CA . ALA A 1 112 ? 10.299 1.657 -9.856 1.00 89.19 112 ALA A CA 1
ATOM 836 C C . ALA A 1 112 ? 11.743 1.983 -10.274 1.00 89.19 112 ALA A C 1
ATOM 838 O O . ALA A 1 112 ? 12.429 1.127 -10.824 1.00 89.19 112 ALA A O 1
ATOM 839 N N . ARG A 1 113 ? 12.235 3.191 -9.966 1.00 86.44 113 ARG A N 1
ATOM 840 C CA . ARG A 1 113 ? 13.603 3.632 -10.297 1.00 86.44 113 ARG A CA 1
ATOM 841 C C . ARG A 1 113 ? 14.670 3.068 -9.351 1.00 86.44 113 ARG A C 1
ATOM 843 O O . ARG A 1 113 ? 15.860 3.241 -9.594 1.00 86.44 113 ARG A O 1
ATOM 850 N N . SER A 1 114 ? 14.256 2.392 -8.277 1.00 83.50 114 SER A N 1
ATOM 851 C CA . SER A 1 114 ? 15.140 1.858 -7.238 1.00 83.50 114 SER A CA 1
ATOM 852 C C . SER A 1 114 ? 15.214 0.326 -7.297 1.00 83.50 114 SER A C 1
ATOM 854 O O . SER A 1 114 ? 14.165 -0.319 -7.317 1.00 83.50 114 SER A O 1
ATOM 856 N N . PRO A 1 115 ? 16.405 -0.302 -7.167 1.00 80.75 115 PRO A N 1
ATOM 857 C CA . PRO A 1 115 ? 16.568 -1.762 -7.264 1.00 80.75 115 PRO A CA 1
ATOM 858 C C . PRO A 1 115 ? 15.707 -2.597 -6.300 1.00 80.75 115 PRO A C 1
ATOM 860 O O . PRO A 1 115 ? 15.434 -3.765 -6.559 1.00 80.75 115 PRO A O 1
ATOM 863 N N . ARG A 1 116 ? 15.295 -2.020 -5.163 1.00 83.94 116 ARG A N 1
ATOM 864 C CA . ARG A 1 116 ? 14.403 -2.652 -4.172 1.00 83.94 116 ARG A CA 1
ATOM 865 C C . ARG A 1 116 ? 13.114 -1.863 -3.922 1.00 83.94 116 ARG A C 1
ATOM 867 O O . ARG A 1 116 ? 12.340 -2.239 -3.043 1.00 83.94 116 ARG A O 1
ATOM 874 N N . GLY A 1 117 ? 12.879 -0.780 -4.664 1.00 86.56 117 GLY A N 1
ATOM 875 C CA . GLY A 1 117 ? 11.787 0.149 -4.371 1.00 86.56 117 GLY A CA 1
ATOM 876 C C . GLY A 1 117 ? 10.413 -0.482 -4.580 1.00 86.56 117 GLY A C 1
ATOM 877 O O . GLY A 1 117 ? 9.567 -0.382 -3.696 1.00 86.56 117 GLY A O 1
ATOM 878 N N . LEU A 1 118 ? 10.209 -1.227 -5.672 1.00 89.81 118 LEU A N 1
ATOM 879 C CA . LEU A 1 118 ? 8.941 -1.933 -5.917 1.00 89.81 118 LEU A CA 1
ATOM 880 C C . LEU A 1 118 ? 8.630 -2.985 -4.850 1.00 89.81 118 LEU A C 1
ATOM 882 O O . LEU A 1 118 ? 7.481 -3.130 -4.441 1.00 89.81 118 LEU A O 1
ATOM 886 N N . THR A 1 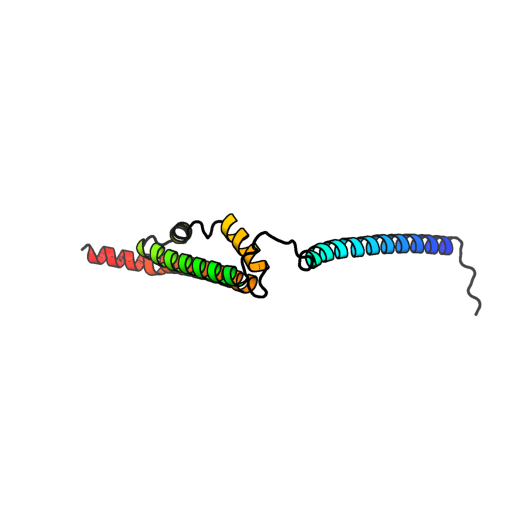119 ? 9.643 -3.693 -4.349 1.00 91.38 119 THR A N 1
ATOM 887 C CA . THR A 1 119 ? 9.461 -4.683 -3.278 1.00 91.38 119 THR A CA 1
ATOM 888 C C . THR A 1 119 ? 8.939 -4.029 -2.001 1.00 91.38 119 THR A C 1
ATOM 890 O O . THR A 1 119 ? 8.073 -4.586 -1.324 1.00 91.38 119 THR A O 1
ATOM 893 N N . ILE A 1 120 ? 9.447 -2.841 -1.680 1.00 90.12 120 ILE A N 1
ATOM 894 C CA . ILE A 1 120 ? 9.088 -2.091 -0.474 1.00 90.12 120 ILE A CA 1
ATOM 895 C C . ILE A 1 120 ? 7.739 -1.396 -0.632 1.00 90.12 120 ILE A C 1
ATOM 897 O O . ILE A 1 120 ? 6.919 -1.454 0.281 1.00 90.12 120 ILE A O 1
ATOM 901 N N . TYR A 1 121 ? 7.457 -0.845 -1.809 1.00 93.62 121 TYR A N 1
ATOM 902 C CA . TYR A 1 121 ? 6.128 -0.360 -2.163 1.00 93.62 121 TYR A CA 1
ATOM 903 C C . TYR A 1 121 ? 5.072 -1.475 -2.057 1.00 93.62 121 TYR A C 1
ATOM 905 O O . TYR A 1 121 ? 4.042 -1.310 -1.406 1.00 93.62 121 TYR A O 1
ATOM 913 N N . ALA A 1 122 ? 5.355 -2.664 -2.595 1.00 94.44 122 ALA A N 1
ATOM 914 C CA . ALA A 1 122 ? 4.462 -3.810 -2.462 1.00 94.44 122 ALA A CA 1
ATOM 915 C C . ALA A 1 122 ? 4.294 -4.247 -0.996 1.00 94.44 122 ALA A C 1
ATOM 917 O O . ALA A 1 122 ? 3.204 -4.645 -0.592 1.00 94.44 122 ALA A O 1
ATOM 918 N N . ALA A 1 123 ? 5.351 -4.177 -0.180 1.00 95.00 123 ALA A N 1
ATOM 919 C CA . ALA A 1 123 ? 5.253 -4.449 1.253 1.00 95.00 123 ALA A CA 1
ATOM 920 C C . ALA A 1 123 ? 4.331 -3.445 1.964 1.00 95.00 123 ALA A C 1
ATOM 922 O O . ALA A 1 123 ? 3.485 -3.868 2.747 1.00 95.00 123 ALA A O 1
ATOM 923 N N . LEU A 1 124 ? 4.424 -2.153 1.636 1.00 95.12 124 LEU A N 1
ATOM 924 C CA . LEU A 1 124 ? 3.515 -1.120 2.142 1.00 95.12 124 LEU A CA 1
ATOM 925 C C . LEU A 1 124 ? 2.049 -1.442 1.808 1.00 95.12 124 LEU A C 1
ATOM 927 O O . LEU A 1 124 ? 1.191 -1.373 2.687 1.00 95.12 124 LEU A O 1
ATOM 931 N N . LEU A 1 125 ? 1.756 -1.840 0.564 1.00 95.25 125 LEU A N 1
ATOM 932 C CA . LEU A 1 125 ? 0.394 -2.209 0.161 1.00 95.25 125 LEU A CA 1
ATOM 933 C C . LEU A 1 125 ? -0.126 -3.440 0.914 1.00 95.25 125 LEU A C 1
ATOM 935 O O . LEU A 1 125 ? -1.285 -3.459 1.324 1.00 95.25 125 LEU A O 1
ATOM 939 N N . ARG A 1 126 ? 0.725 -4.447 1.149 1.00 95.19 126 ARG A N 1
ATOM 940 C CA . ARG A 1 126 ? 0.353 -5.615 1.966 1.00 95.19 126 ARG A CA 1
ATOM 941 C C . ARG A 1 126 ? 0.032 -5.222 3.405 1.00 95.19 126 ARG A C 1
ATOM 943 O O . ARG A 1 126 ? -0.942 -5.729 3.947 1.00 95.19 126 ARG A O 1
ATOM 950 N N . VAL A 1 127 ? 0.811 -4.315 4.000 1.00 94.12 127 VAL A N 1
ATOM 951 C CA . VAL A 1 127 ? 0.541 -3.796 5.352 1.00 94.12 127 VAL A CA 1
ATOM 952 C C . VAL A 1 127 ? -0.812 -3.090 5.393 1.00 94.12 127 VAL A C 1
ATOM 954 O O . VAL A 1 127 ? -1.623 -3.405 6.254 1.00 94.12 127 VAL A O 1
ATOM 957 N N . ARG A 1 128 ? -1.103 -2.210 4.426 1.00 94.19 128 ARG A N 1
ATOM 958 C CA . ARG A 1 128 ? -2.414 -1.547 4.334 1.00 94.19 128 ARG A CA 1
ATOM 959 C C . ARG A 1 128 ? -3.564 -2.558 4.304 1.00 94.19 128 ARG A C 1
ATOM 961 O O . ARG A 1 128 ? -4.521 -2.400 5.052 1.00 94.19 128 ARG A O 1
ATOM 968 N N . LEU A 1 129 ? -3.474 -3.568 3.438 1.00 93.31 129 LEU A N 1
ATOM 969 C CA . LEU A 1 129 ? -4.521 -4.585 3.292 1.00 93.31 129 LEU A CA 1
ATOM 970 C C . LEU A 1 129 ? -4.688 -5.430 4.561 1.00 93.31 129 LEU A C 1
ATOM 972 O O . LEU A 1 129 ? -5.810 -5.766 4.929 1.00 93.31 129 LEU A O 1
ATOM 976 N N . ALA A 1 130 ? -3.584 -5.759 5.236 1.00 93.12 130 ALA A N 1
ATOM 977 C CA . ALA A 1 130 ? -3.619 -6.496 6.494 1.00 93.12 130 ALA A CA 1
ATOM 978 C C . ALA A 1 130 ? -4.319 -5.695 7.603 1.00 93.12 130 ALA A C 1
ATOM 980 O O . ALA A 1 130 ? -5.162 -6.244 8.307 1.00 93.12 130 ALA A O 1
ATOM 981 N N . GLU A 1 131 ? -4.023 -4.399 7.725 1.00 91.50 131 GLU A N 1
ATOM 982 C CA . GLU A 1 131 ? -4.678 -3.525 8.707 1.00 91.50 131 GLU A CA 1
ATOM 983 C C . GLU A 1 131 ? -6.168 -3.328 8.401 1.00 91.50 131 GLU A C 1
ATOM 985 O O . GLU A 1 131 ? -7.002 -3.368 9.303 1.00 91.50 131 GLU A O 1
ATOM 990 N N . GLU A 1 132 ? -6.532 -3.181 7.126 1.00 90.44 132 GLU A N 1
ATOM 991 C CA . GLU A 1 132 ? -7.934 -3.076 6.714 1.00 90.44 132 GLU A CA 1
ATOM 992 C C . GLU A 1 132 ? -8.736 -4.333 7.092 1.00 90.44 132 GLU A C 1
ATOM 994 O O . GLU A 1 132 ? -9.836 -4.228 7.642 1.00 90.44 132 GLU A O 1
ATOM 999 N N . ALA A 1 133 ? -8.162 -5.521 6.870 1.00 89.50 133 ALA A N 1
ATOM 1000 C CA . ALA A 1 133 ? -8.763 -6.788 7.280 1.00 89.50 133 ALA A CA 1
ATOM 1001 C C . ALA A 1 133 ? -8.869 -6.910 8.810 1.00 89.50 133 ALA A C 1
ATOM 1003 O O . ALA A 1 133 ? -9.923 -7.287 9.322 1.00 89.50 133 ALA A O 1
ATOM 1004 N N . ALA A 1 134 ? -7.821 -6.526 9.545 1.00 88.56 134 ALA A N 1
ATOM 1005 C CA . ALA A 1 134 ? -7.822 -6.553 11.006 1.00 88.56 134 ALA A CA 1
ATOM 1006 C C . ALA A 1 134 ? -8.884 -5.613 11.601 1.00 88.56 134 ALA A C 1
ATOM 1008 O O . ALA A 1 134 ? -9.514 -5.937 12.605 1.00 88.56 134 ALA A O 1
ATOM 1009 N N . ILE A 1 135 ? -9.124 -4.451 10.987 1.00 87.19 135 ILE A N 1
ATOM 1010 C CA . ILE A 1 135 ? -10.192 -3.536 11.412 1.00 87.19 135 ILE A CA 1
ATOM 1011 C C . ILE A 1 135 ? -11.571 -4.148 11.160 1.00 87.19 135 ILE A C 1
ATOM 1013 O O . ILE A 1 135 ? -12.441 -4.031 12.022 1.00 87.19 135 ILE A O 1
ATOM 1017 N N . ALA A 1 136 ? -11.769 -4.826 10.025 1.00 85.38 136 ALA A N 1
ATOM 1018 C CA . ALA A 1 136 ? -13.017 -5.534 9.746 1.00 85.38 136 ALA A CA 1
ATOM 1019 C C . ALA A 1 136 ? -13.302 -6.620 10.799 1.00 85.38 136 ALA A C 1
ATOM 1021 O O . ALA A 1 136 ? -14.408 -6.687 11.331 1.00 85.38 136 ALA A O 1
ATOM 1022 N N . GLU A 1 137 ? -12.291 -7.419 11.146 1.00 84.06 137 GLU A N 1
ATOM 1023 C CA . GLU A 1 137 ? -12.388 -8.465 12.170 1.00 84.06 137 GLU A CA 1
ATOM 1024 C C . GLU A 1 137 ? -12.696 -7.870 13.552 1.00 84.06 137 GLU A C 1
ATOM 1026 O O . GLU A 1 137 ? -13.664 -8.265 14.207 1.00 84.06 137 GLU A O 1
ATOM 1031 N N . ARG A 1 138 ? -11.969 -6.820 13.958 1.00 80.44 138 ARG A N 1
ATOM 1032 C CA . ARG A 1 138 ? -12.223 -6.102 15.219 1.00 80.44 138 ARG A CA 1
ATOM 1033 C C . ARG A 1 138 ? -13.641 -5.548 15.298 1.00 80.44 138 ARG A C 1
ATOM 1035 O O . ARG A 1 138 ? -14.255 -5.628 16.359 1.00 80.44 138 ARG A O 1
ATOM 1042 N N . ALA A 1 139 ? -14.170 -5.004 14.206 1.00 79.12 139 ALA A N 1
ATOM 1043 C CA . ALA A 1 139 ? -15.543 -4.511 14.161 1.00 79.12 139 ALA A CA 1
ATOM 1044 C C . ALA A 1 139 ? -16.554 -5.628 14.462 1.00 79.12 139 ALA A C 1
ATOM 1046 O O . ALA A 1 139 ? -17.505 -5.423 15.217 1.00 79.12 139 ALA A O 1
ATOM 1047 N N . THR A 1 140 ? -16.321 -6.823 13.911 1.00 81.75 140 THR A N 1
ATOM 1048 C CA . THR A 1 140 ? -17.204 -7.978 14.104 1.00 81.75 140 THR A CA 1
ATOM 1049 C C . THR A 1 140 ? -17.075 -8.629 15.479 1.00 81.75 140 THR A C 1
ATOM 1051 O O . THR A 1 140 ? -18.085 -9.051 16.038 1.00 81.75 140 THR A O 1
ATOM 1054 N N . GLU A 1 141 ? -15.870 -8.689 16.049 1.00 80.88 141 GLU A N 1
ATOM 1055 C CA . GLU A 1 141 ? -15.621 -9.393 17.313 1.00 80.88 141 GLU A CA 1
ATOM 1056 C C . GLU A 1 141 ? -15.768 -8.489 18.541 1.00 80.88 141 GLU A C 1
ATOM 1058 O O . GLU A 1 141 ? -16.441 -8.842 19.510 1.00 80.88 141 GLU A O 1
ATOM 1063 N N . LEU A 1 142 ? -15.155 -7.302 18.510 1.00 75.06 142 LEU A N 1
ATOM 1064 C CA . LEU A 1 142 ? -15.104 -6.387 19.655 1.00 75.06 142 LEU A CA 1
ATOM 1065 C C . LEU A 1 142 ? -16.300 -5.436 19.694 1.00 75.06 142 LEU A C 1
ATOM 1067 O O . LEU A 1 142 ? -16.687 -5.008 20.780 1.00 75.06 142 LEU A O 1
ATOM 1071 N N . GLY A 1 143 ? -16.901 -5.117 18.544 1.00 75.69 143 GLY A N 1
ATOM 1072 C CA . GLY A 1 143 ? -18.060 -4.223 18.456 1.00 75.69 143 GLY A CA 1
ATOM 1073 C C . GLY A 1 143 ? -19.223 -4.650 19.366 1.00 75.69 143 GLY A C 1
ATOM 1074 O O . GLY A 1 143 ? -19.654 -3.852 20.205 1.00 75.69 143 GLY A O 1
ATOM 1075 N N . PRO A 1 144 ? -19.700 -5.910 19.289 1.00 80.19 144 PRO A N 1
ATOM 1076 C CA . PRO A 1 144 ? -20.757 -6.412 20.167 1.00 80.19 144 PRO A CA 1
ATOM 1077 C C . PRO A 1 144 ? -20.376 -6.372 21.652 1.00 80.19 144 PRO A C 1
ATOM 1079 O O . PRO A 1 144 ? -21.171 -5.921 22.473 1.00 80.19 144 PRO A O 1
ATOM 1082 N N . MET A 1 145 ? -19.141 -6.763 21.994 1.00 80.00 145 MET A N 1
ATOM 1083 C CA . MET A 1 145 ? -18.657 -6.769 23.382 1.00 80.00 145 MET A CA 1
ATOM 1084 C C . MET A 1 145 ? -18.603 -5.359 23.981 1.00 80.00 145 MET A C 1
ATOM 1086 O O . MET A 1 145 ? -18.968 -5.152 25.138 1.00 80.00 145 MET A O 1
ATOM 1090 N N . GLN A 1 146 ? -18.182 -4.367 23.195 1.00 78.19 146 GLN A N 1
ATOM 1091 C CA . GLN A 1 146 ? -18.185 -2.965 23.611 1.00 78.19 146 GLN A CA 1
ATOM 1092 C C . GLN A 1 146 ? -19.607 -2.417 23.759 1.00 78.19 146 GLN A C 1
ATOM 1094 O O . GLN A 1 146 ? -19.881 -1.681 24.706 1.00 78.19 146 GLN A O 1
ATOM 1099 N N . GLY A 1 147 ? -20.528 -2.808 22.874 1.00 78.31 147 GLY A N 1
ATOM 1100 C CA . GLY A 1 147 ? -21.948 -2.476 22.998 1.00 78.31 147 GLY A CA 1
ATOM 1101 C C . GLY A 1 147 ? -22.603 -3.098 24.238 1.00 78.31 147 GLY A C 1
ATOM 1102 O O . GLY A 1 147 ? -23.433 -2.459 24.889 1.00 78.31 147 GLY A O 1
ATOM 1103 N N . ASP A 1 148 ? -22.221 -4.322 24.602 1.00 82.00 148 ASP A N 1
ATOM 1104 C CA . ASP A 1 148 ? -22.650 -4.981 25.841 1.00 82.00 148 ASP A CA 1
ATOM 1105 C C . ASP A 1 148 ? -22.099 -4.267 27.077 1.00 82.00 148 ASP A C 1
ATOM 1107 O O . ASP A 1 148 ? -22.856 -3.970 28.003 1.00 82.00 148 ASP A O 1
ATOM 1111 N N . LEU A 1 149 ? -20.811 -3.912 27.067 1.00 81.56 149 LEU A N 1
ATOM 1112 C CA . LEU A 1 149 ? -20.170 -3.163 28.146 1.00 81.56 149 LEU A CA 1
ATOM 1113 C C . LEU A 1 149 ? -20.807 -1.779 28.338 1.00 81.56 149 LEU A C 1
ATOM 1115 O O . LEU A 1 149 ? -21.139 -1.408 29.461 1.00 81.56 149 LEU A O 1
ATOM 1119 N N . ALA A 1 150 ? -21.028 -1.028 27.256 1.00 81.50 150 ALA A N 1
ATOM 1120 C CA . ALA A 1 150 ? -21.665 0.286 27.315 1.00 81.50 150 ALA A CA 1
ATOM 1121 C C . ALA A 1 150 ? -23.090 0.204 27.889 1.00 81.50 150 ALA A C 1
ATOM 1123 O O . ALA A 1 150 ? -23.472 1.024 28.723 1.00 81.50 150 ALA A O 1
ATOM 1124 N N . ARG A 1 151 ? -23.863 -0.823 27.506 1.00 83.19 151 ARG A N 1
ATOM 1125 C CA . ARG A 1 151 ? -25.198 -1.079 28.073 1.00 83.19 151 ARG A CA 1
ATOM 1126 C C . ARG A 1 151 ? -25.152 -1.481 29.545 1.00 83.19 151 ARG A C 1
ATOM 1128 O O . ARG A 1 151 ? -26.060 -1.114 30.285 1.00 83.19 151 ARG A O 1
ATOM 1135 N N . ALA A 1 152 ? -24.134 -2.232 29.961 1.00 86.31 152 ALA A N 1
ATOM 1136 C CA . ALA A 1 152 ? -23.942 -2.616 31.355 1.00 86.31 152 ALA A CA 1
ATOM 1137 C C . ALA A 1 152 ? -23.558 -1.419 32.241 1.00 86.31 152 ALA A C 1
ATOM 1139 O O . ALA A 1 152 ? -24.043 -1.331 33.361 1.00 86.31 152 ALA A O 1
ATOM 1140 N N . LEU A 1 153 ? -22.740 -0.490 31.733 1.00 84.62 153 LEU A N 1
ATOM 1141 C CA . LEU A 1 153 ? -22.323 0.726 32.446 1.00 84.62 153 LEU A CA 1
ATOM 1142 C C . LEU A 1 153 ? -23.403 1.820 32.502 1.00 84.62 153 LEU A C 1
ATOM 1144 O O . LEU A 1 153 ? -23.312 2.721 33.328 1.00 84.62 153 LEU A O 1
ATOM 1148 N N . ALA A 1 154 ? -24.402 1.772 31.619 1.00 80.38 154 ALA A N 1
ATOM 1149 C CA . ALA A 1 154 ? -25.509 2.733 31.576 1.00 80.38 154 ALA A CA 1
ATOM 1150 C C . ALA A 1 154 ? -26.679 2.390 32.526 1.00 80.38 154 ALA A C 1
ATOM 1152 O O . ALA A 1 154 ? -27.702 3.077 32.500 1.00 80.38 154 ALA A O 1
ATOM 1153 N N . ARG A 1 155 ? -26.557 1.317 33.315 1.00 64.12 155 ARG A N 1
ATOM 1154 C CA . ARG A 1 155 ? -27.518 0.890 34.342 1.00 64.12 155 ARG A CA 1
ATOM 1155 C C . ARG A 1 155 ? -26.983 1.199 35.731 1.00 64.12 155 ARG A C 1
ATOM 1157 O O . ARG A 1 155 ? -27.823 1.549 36.585 1.00 64.12 155 ARG A O 1
#

Secondary structure (DSSP, 8-state):
-PPPPPPHHHHHHHHHHHHHHHHHHHHHHHHHHHHHHHHHHHHHTTTS---SS-PPPHHHHHHHHHHHHHHHHHHHHHHHHTTTS--HHHHHHHS-GGGSHHHHHHHHHHHTTSTTHHHHHHHHHHHHHHHHHHHHHHHHHHHHHHHHHHHHHT-

Sequence (155 aa):
MEKPPETRRERANRQATRVVVGVFLALSAVFIVDSTWELAKGAFELGASEPLGSAPDATSCYDDVAARRKDIELAVIEAAKVAPEASPQTFARALGPGFSEGALRDLEARCARSPRGLTIYAALLRVRLAEEAAIAERATELGPMQGDLARALAR

pLDDT: mean 76.49, std 15.08, range [38.84, 95.25]

Foldseek 3Di:
DDDPDDDPVVVVVVVVVVVVVVVVVVVVVVVCVVVVVVVCVVVVVLVDDDDDDPQPPLVVLVVLLVVQLVLLVQLLVQLVVPPLPRALVSSVVSNDPCPPPVNLVVSCVSLVNHPCSNVSSVVSVVVSVVSSVVSHVCNVPVRVVVVVVVVVVVD

Radius of gyration: 30.75 Å; chains: 1; bounding box: 48×64×96 Å